Protein AF-A0A2V6LYF2-F1 (afdb_monomer_lite)

Structure (mmCIF, N/CA/C/O backbone):
data_AF-A0A2V6LYF2-F1
#
_entry.id   AF-A0A2V6LYF2-F1
#
loop_
_atom_site.group_PDB
_atom_site.id
_atom_site.type_symbol
_atom_site.label_atom_id
_atom_site.label_alt_id
_atom_site.label_comp_id
_atom_site.label_asym_id
_atom_site.label_entity_id
_atom_site.label_seq_id
_atom_site.pdbx_PDB_ins_code
_atom_site.Cartn_x
_atom_site.Cartn_y
_atom_site.Cartn_z
_atom_site.occupancy
_atom_site.B_iso_or_equiv
_atom_site.auth_seq_id
_atom_site.auth_comp_id
_atom_site.auth_asym_id
_atom_site.auth_atom_id
_atom_site.pdbx_PDB_model_num
ATOM 1 N N . LYS A 1 1 ? 2.436 -2.709 21.028 1.00 56.78 1 LYS A N 1
ATOM 2 C CA . LYS A 1 1 ? 2.421 -1.230 20.908 1.00 56.78 1 LYS A CA 1
A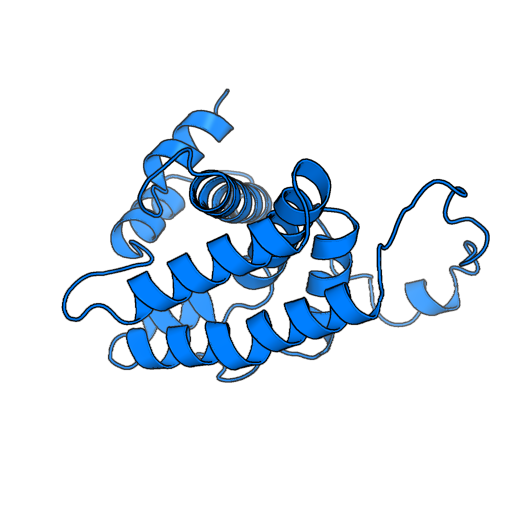TOM 3 C C . LYS A 1 1 ? 2.705 -0.871 19.454 1.00 56.78 1 LYS A C 1
ATOM 5 O O . LYS A 1 1 ? 3.496 -1.602 18.859 1.00 56.78 1 LYS A O 1
ATOM 10 N N . PRO A 1 2 ? 2.050 0.153 18.880 1.00 58.66 2 PRO A N 1
ATOM 11 C CA . PRO A 1 2 ? 2.379 0.637 17.544 1.00 58.66 2 PRO A CA 1
ATOM 12 C C . PRO A 1 2 ? 3.852 1.039 17.452 1.00 58.66 2 PRO A C 1
ATOM 14 O O . PRO A 1 2 ? 4.420 1.482 18.451 1.00 58.66 2 PRO A O 1
ATOM 17 N N . LYS A 1 3 ? 4.460 0.838 16.284 1.00 72.31 3 LYS A N 1
ATOM 18 C CA . LYS A 1 3 ? 5.824 1.289 15.994 1.00 72.31 3 LYS A CA 1
ATOM 19 C C . LYS A 1 3 ? 5.763 2.503 15.078 1.00 72.31 3 LYS A C 1
ATOM 21 O O . LYS A 1 3 ? 5.077 2.446 14.064 1.00 72.31 3 LYS A O 1
ATOM 26 N N . ASP A 1 4 ? 6.506 3.544 15.427 1.00 75.06 4 ASP A N 1
ATOM 27 C CA . ASP A 1 4 ? 6.609 4.765 14.615 1.00 75.06 4 ASP A CA 1
ATOM 28 C C . ASP A 1 4 ? 7.624 4.618 13.468 1.00 75.06 4 ASP A C 1
ATOM 30 O O . ASP A 1 4 ? 7.669 5.434 12.551 1.00 75.06 4 ASP A O 1
ATOM 34 N N . HIS A 1 5 ? 8.433 3.554 13.515 1.00 79.00 5 HIS A N 1
ATOM 35 C CA . HIS A 1 5 ? 9.415 3.203 12.498 1.00 79.00 5 HIS A CA 1
ATOM 36 C C . HIS A 1 5 ? 9.391 1.700 12.207 1.00 79.00 5 HIS A C 1
ATOM 38 O O . HIS A 1 5 ? 9.171 0.870 13.099 1.00 79.00 5 HIS A O 1
ATOM 44 N N . PHE A 1 6 ? 9.675 1.337 10.957 1.00 81.81 6 PHE A N 1
ATOM 45 C CA . PHE A 1 6 ? 9.866 -0.056 10.565 1.00 81.81 6 PHE A CA 1
ATOM 46 C C . PHE A 1 6 ? 11.218 -0.592 11.042 1.00 81.81 6 PHE A C 1
ATOM 48 O O . PHE A 1 6 ? 12.212 0.132 11.090 1.00 81.81 6 PHE A O 1
ATOM 55 N N . ALA A 1 7 ? 11.272 -1.885 11.368 1.00 83.00 7 ALA A N 1
ATOM 56 C CA . ALA A 1 7 ? 12.549 -2.543 11.611 1.00 83.00 7 ALA A CA 1
ATOM 57 C C . ALA A 1 7 ? 13.333 -2.667 10.294 1.00 83.00 7 ALA A C 1
ATOM 59 O O . ALA A 1 7 ? 12.741 -2.911 9.242 1.00 83.00 7 ALA A O 1
ATOM 60 N N . ALA A 1 8 ? 14.665 -2.583 10.355 1.00 80.94 8 ALA A N 1
ATOM 61 C CA . ALA A 1 8 ? 15.518 -2.749 9.175 1.00 80.94 8 ALA A CA 1
ATOM 62 C C . ALA A 1 8 ? 15.266 -4.088 8.455 1.00 80.94 8 ALA A C 1
ATOM 64 O O . ALA A 1 8 ? 15.204 -4.130 7.230 1.00 80.94 8 ALA A O 1
ATOM 65 N N . SER A 1 9 ? 15.026 -5.168 9.207 1.00 81.50 9 SER A N 1
ATOM 66 C CA . SER A 1 9 ? 14.692 -6.482 8.644 1.00 81.50 9 SER A CA 1
ATOM 67 C C . SER A 1 9 ? 13.361 -6.505 7.885 1.00 81.50 9 SER A C 1
ATOM 69 O O . SER A 1 9 ? 13.239 -7.218 6.891 1.00 81.50 9 SER A O 1
ATOM 71 N N . ASP A 1 10 ? 12.378 -5.703 8.302 1.00 84.69 10 ASP A N 1
ATOM 72 C CA . ASP A 1 10 ? 11.104 -5.579 7.590 1.00 84.69 10 ASP A CA 1
ATOM 73 C C . ASP A 1 10 ? 11.282 -4.758 6.297 1.00 84.69 10 ASP A C 1
ATOM 75 O O . ASP A 1 10 ? 10.684 -5.092 5.276 1.00 84.69 10 ASP A O 1
ATOM 79 N N . LEU A 1 11 ? 12.158 -3.743 6.303 1.00 86.56 11 LEU A N 1
ATOM 80 C CA . LEU A 1 11 ? 12.505 -2.966 5.105 1.00 86.56 11 LEU A CA 1
ATOM 81 C C . LEU A 1 11 ? 13.254 -3.805 4.065 1.00 86.56 11 LEU A C 1
ATOM 83 O O . LEU A 1 11 ? 12.916 -3.735 2.889 1.00 86.56 11 LEU A O 1
ATOM 87 N N . VAL A 1 12 ? 14.218 -4.636 4.478 1.00 86.25 12 VAL A N 1
ATOM 88 C CA . VAL A 1 12 ? 14.921 -5.562 3.568 1.00 86.25 12 VAL A CA 1
ATOM 89 C C . VAL A 1 12 ? 13.929 -6.516 2.899 1.00 86.25 12 VAL A C 1
ATOM 91 O O . VAL A 1 12 ? 13.953 -6.691 1.679 1.00 86.25 12 VAL A O 1
ATOM 94 N N . LEU A 1 13 ? 13.013 -7.093 3.683 1.00 87.44 13 LEU A N 1
ATOM 95 C CA . LEU A 1 13 ? 11.989 -7.992 3.159 1.00 87.44 13 LEU A CA 1
ATOM 96 C C . LEU A 1 13 ? 11.027 -7.272 2.203 1.00 87.44 13 LEU A C 1
ATOM 98 O O . LEU A 1 13 ? 10.656 -7.829 1.173 1.00 87.44 13 LEU A O 1
ATOM 102 N N . ALA A 1 14 ? 10.649 -6.033 2.515 1.00 89.94 14 ALA A N 1
ATOM 103 C CA . ALA A 1 14 ? 9.794 -5.212 1.667 1.00 89.94 14 ALA A CA 1
ATOM 104 C C . ALA A 1 14 ? 10.473 -4.824 0.345 1.00 89.94 14 ALA A C 1
ATOM 106 O O . ALA A 1 14 ? 9.836 -4.896 -0.702 1.00 89.94 14 ALA A O 1
ATOM 107 N N . THR A 1 15 ? 11.767 -4.496 0.365 1.00 90.81 15 THR A N 1
ATOM 108 C CA . THR A 1 15 ? 12.552 -4.245 -0.853 1.00 90.81 15 THR A CA 1
ATOM 109 C C . THR A 1 15 ? 12.575 -5.480 -1.747 1.00 90.81 15 THR A C 1
ATOM 111 O O . THR A 1 15 ? 12.318 -5.383 -2.946 1.00 90.81 15 THR A O 1
ATOM 114 N N . ARG A 1 16 ? 12.805 -6.664 -1.167 1.00 89.19 16 ARG A N 1
ATOM 115 C CA . ARG A 1 16 ? 12.735 -7.927 -1.910 1.00 89.19 16 ARG A CA 1
ATOM 116 C C . ARG A 1 16 ? 11.334 -8.158 -2.488 1.00 89.19 16 ARG A C 1
ATOM 118 O O . ARG A 1 16 ? 11.204 -8.533 -3.647 1.00 89.19 16 ARG A O 1
ATOM 125 N N . ALA A 1 17 ? 10.289 -7.867 -1.714 1.00 91.19 17 ALA A N 1
ATOM 126 C CA . ALA A 1 17 ? 8.898 -8.003 -2.147 1.00 91.19 17 ALA A CA 1
ATOM 127 C C . ALA A 1 17 ? 8.552 -7.069 -3.308 1.00 91.19 17 ALA A C 1
ATOM 129 O O . ALA A 1 17 ? 7.821 -7.470 -4.206 1.00 91.19 17 ALA A O 1
ATOM 130 N N . PHE A 1 18 ? 9.093 -5.850 -3.303 1.00 93.00 18 PHE A N 1
ATOM 131 C CA . PHE A 1 18 ? 8.971 -4.885 -4.390 1.00 93.00 18 PHE A CA 1
ATOM 132 C C . PHE A 1 18 ? 9.661 -5.376 -5.667 1.00 93.00 18 PHE A C 1
ATOM 134 O O . PHE A 1 18 ? 9.048 -5.370 -6.732 1.00 93.00 18 PHE A O 1
ATOM 141 N N . ILE A 1 19 ? 10.908 -5.844 -5.563 1.00 89.31 19 ILE A N 1
ATOM 142 C CA . ILE A 1 19 ? 11.676 -6.337 -6.716 1.00 89.31 19 ILE A CA 1
ATOM 143 C C . ILE A 1 19 ? 11.011 -7.576 -7.327 1.00 89.31 19 ILE A C 1
ATOM 145 O O . ILE A 1 19 ? 10.858 -7.650 -8.541 1.00 89.31 19 ILE A O 1
ATOM 149 N N . GLU A 1 20 ? 10.574 -8.521 -6.492 1.00 89.00 20 GLU A N 1
ATOM 150 C CA . GLU A 1 20 ? 9.937 -9.769 -6.931 1.00 89.00 20 GLU A CA 1
ATOM 151 C C . GLU A 1 20 ? 8.421 -9.651 -7.136 1.00 89.00 20 GLU A C 1
ATOM 153 O O . GLU A 1 20 ? 7.777 -10.648 -7.466 1.00 89.00 20 GLU A O 1
ATOM 158 N N . TYR A 1 21 ? 7.828 -8.477 -6.874 1.00 91.50 21 TYR A N 1
ATOM 159 C CA . TYR A 1 21 ? 6.374 -8.247 -6.911 1.00 91.50 21 TYR A CA 1
ATOM 160 C C . TYR A 1 21 ? 5.579 -9.355 -6.184 1.00 91.50 21 TYR A C 1
ATOM 162 O O . TYR A 1 21 ? 4.490 -9.758 -6.599 1.00 91.50 21 TYR A O 1
ATOM 170 N N . ASN A 1 22 ? 6.141 -9.864 -5.080 1.00 88.88 22 ASN A N 1
ATOM 171 C CA . ASN A 1 22 ? 5.683 -11.069 -4.394 1.00 88.88 22 ASN A CA 1
ATOM 172 C C . ASN A 1 22 ? 5.361 -10.785 -2.917 1.00 88.88 22 ASN A C 1
ATOM 174 O O . ASN A 1 22 ? 6.270 -10.561 -2.114 1.00 88.88 22 ASN A O 1
ATOM 178 N N . PRO A 1 23 ? 4.082 -10.863 -2.502 1.00 88.25 23 PRO A N 1
ATOM 179 C CA . PRO A 1 23 ? 3.693 -10.596 -1.122 1.00 88.25 23 PRO A CA 1
ATOM 180 C C . PRO A 1 23 ? 3.907 -11.794 -0.185 1.00 88.25 23 PRO A C 1
ATOM 182 O O . PRO A 1 23 ? 3.623 -11.686 1.000 1.00 88.25 23 PRO A O 1
ATOM 185 N N . GLN A 1 24 ? 4.340 -12.964 -0.669 1.00 86.06 24 GLN A N 1
ATOM 186 C CA . GLN A 1 24 ? 4.451 -14.189 0.142 1.00 86.06 24 GLN A CA 1
ATOM 187 C C . GLN A 1 24 ? 5.871 -14.501 0.612 1.00 86.06 24 GLN A C 1
ATOM 189 O O . GLN A 1 24 ? 6.135 -15.617 1.071 1.00 86.06 24 GLN A O 1
ATOM 194 N N . LEU A 1 25 ? 6.768 -13.520 0.542 1.00 79.75 25 LEU A N 1
ATOM 195 C CA . LEU A 1 25 ? 8.120 -13.671 1.050 1.00 79.75 25 LEU A CA 1
ATOM 196 C C . LEU A 1 25 ? 8.121 -13.941 2.554 1.00 79.75 25 LEU A C 1
ATOM 198 O O . LEU A 1 25 ? 7.380 -13.338 3.337 1.00 79.75 25 LEU A O 1
ATOM 202 N N . LYS A 1 26 ? 8.971 -14.883 2.949 1.00 67.88 26 LYS A N 1
ATOM 203 C CA . LYS A 1 26 ? 9.264 -15.186 4.347 1.00 67.88 26 LYS A CA 1
ATOM 204 C C . LYS A 1 26 ? 10.555 -14.475 4.736 1.00 67.88 26 LYS A C 1
ATOM 206 O O . LYS A 1 26 ? 11.399 -14.228 3.874 1.00 67.88 26 LYS A O 1
ATOM 211 N N . LYS A 1 27 ? 10.704 -14.155 6.026 1.00 62.09 27 LYS A N 1
ATOM 212 C CA . LYS A 1 27 ? 12.010 -13.739 6.544 1.00 62.09 27 LYS A CA 1
ATOM 213 C C . LYS A 1 27 ? 12.999 -14.870 6.236 1.00 62.09 27 LYS A C 1
ATOM 215 O O . LYS A 1 27 ? 12.631 -16.021 6.470 1.00 62.09 27 LYS A O 1
ATOM 220 N N . PRO A 1 28 ? 14.170 -14.577 5.653 1.00 54.25 28 PRO A N 1
ATOM 221 C CA . PRO A 1 28 ? 15.231 -15.569 5.611 1.00 54.25 28 PRO A CA 1
ATOM 222 C C . PRO A 1 28 ? 15.552 -15.947 7.061 1.00 54.25 28 PRO A C 1
ATOM 224 O O . PRO A 1 28 ? 15.629 -15.054 7.910 1.00 54.25 28 PRO A O 1
ATOM 227 N N . ASP A 1 29 ? 15.663 -17.242 7.351 1.00 49.72 29 ASP A N 1
ATOM 228 C CA . ASP A 1 29 ? 16.161 -17.685 8.651 1.00 49.72 29 ASP A CA 1
ATOM 229 C C . ASP A 1 29 ? 17.569 -17.082 8.840 1.00 49.72 29 ASP A C 1
ATOM 231 O O . ASP A 1 29 ? 18.370 -17.021 7.901 1.00 49.72 29 ASP A O 1
ATOM 235 N N . GLU A 1 30 ? 17.783 -16.461 10.001 1.00 42.50 30 GLU A N 1
ATOM 236 C CA . GLU A 1 30 ? 18.802 -15.433 10.228 1.00 42.50 30 GLU A CA 1
ATOM 237 C C . GLU A 1 30 ? 20.243 -15.907 9.960 1.00 42.50 30 GLU A C 1
ATOM 239 O O . GLU A 1 30 ? 20.630 -17.020 10.296 1.00 42.50 30 GLU A O 1
ATOM 244 N N . ALA A 1 31 ? 21.042 -14.982 9.417 1.00 40.62 31 ALA A N 1
ATOM 245 C CA . ALA A 1 31 ? 22.505 -14.985 9.283 1.00 40.62 31 ALA A CA 1
ATOM 246 C C . ALA A 1 31 ? 23.153 -16.065 8.393 1.00 40.62 31 ALA A C 1
ATOM 248 O O . ALA A 1 31 ? 23.999 -15.704 7.577 1.00 40.62 31 ALA A O 1
ATOM 249 N N . GLU A 1 32 ? 22.751 -17.332 8.467 1.00 39.72 32 GLU A N 1
ATOM 250 C CA . GLU A 1 32 ? 23.361 -18.402 7.665 1.00 39.72 32 GLU A CA 1
ATOM 251 C C . GLU A 1 32 ? 22.850 -18.392 6.224 1.00 39.72 32 GLU A C 1
ATOM 253 O O . GLU A 1 32 ? 23.657 -18.407 5.311 1.00 39.72 32 GLU A O 1
ATOM 258 N N . SER A 1 33 ? 21.561 -18.174 5.946 1.00 42.88 33 SER A N 1
ATOM 259 C CA . SER A 1 33 ? 21.090 -18.124 4.547 1.00 42.88 33 SER A CA 1
ATOM 260 C C . SER A 1 33 ? 21.724 -16.987 3.723 1.00 42.88 33 SER A C 1
ATOM 262 O O . SER A 1 33 ? 21.938 -17.141 2.527 1.00 42.88 33 SER A O 1
ATOM 264 N N . LEU A 1 34 ? 22.086 -15.847 4.309 1.00 43.59 34 LEU A N 1
ATOM 265 C CA . LEU A 1 34 ? 22.745 -14.773 3.547 1.00 43.59 34 LEU A CA 1
ATOM 266 C C . LEU A 1 34 ? 24.246 -15.029 3.300 1.00 43.59 34 LEU A C 1
ATOM 268 O O . LEU A 1 34 ? 24.815 -14.382 2.425 1.00 43.59 34 LEU A O 1
ATOM 272 N N . LEU A 1 35 ? 24.872 -15.948 4.048 1.00 48.50 35 LEU A N 1
ATOM 273 C CA . LEU A 1 35 ? 26.308 -16.265 3.983 1.00 48.50 35 LEU A CA 1
ATOM 274 C C . LEU A 1 35 ? 26.597 -17.652 3.374 1.00 48.50 35 LEU A C 1
ATOM 276 O O . LEU A 1 35 ? 27.575 -17.816 2.652 1.00 48.50 35 LEU A O 1
ATOM 280 N N . GLU A 1 36 ? 25.743 -18.640 3.637 1.00 45.00 36 GLU A N 1
ATOM 281 C CA . GLU A 1 36 ? 25.803 -20.015 3.130 1.00 45.00 36 GLU A CA 1
ATOM 282 C C . GLU A 1 36 ? 25.256 -20.133 1.715 1.00 45.00 36 GLU A C 1
ATOM 284 O O . GLU A 1 36 ? 25.739 -20.956 0.933 1.00 45.00 36 GLU A O 1
ATOM 289 N N . THR A 1 37 ? 24.309 -19.268 1.334 1.00 44.19 37 THR A N 1
ATOM 290 C CA . THR A 1 37 ? 23.999 -19.103 -0.080 1.00 44.19 37 THR A CA 1
ATOM 291 C C . THR A 1 37 ? 25.034 -18.182 -0.720 1.00 44.19 37 THR A C 1
ATOM 293 O O . THR A 1 37 ? 24.767 -17.048 -1.092 1.00 44.19 37 THR A O 1
ATOM 296 N N . ASN A 1 38 ? 26.182 -18.780 -1.026 1.00 40.75 38 ASN A N 1
ATOM 297 C CA . ASN A 1 38 ? 26.863 -18.534 -2.294 1.00 40.75 38 ASN A CA 1
ATOM 298 C C . ASN A 1 38 ? 26.006 -19.061 -3.482 1.00 40.75 38 ASN A C 1
ATOM 300 O O . ASN A 1 38 ? 26.550 -19.483 -4.498 1.00 40.75 38 ASN A O 1
ATOM 304 N N . ALA A 1 39 ? 24.662 -19.081 -3.378 1.00 40.22 39 ALA A N 1
ATOM 305 C CA . ALA A 1 39 ? 23.819 -19.101 -4.567 1.00 40.22 39 ALA A CA 1
ATOM 306 C C . ALA A 1 39 ? 23.994 -17.725 -5.164 1.00 40.22 39 ALA A C 1
ATOM 308 O O . ALA A 1 39 ? 23.676 -16.718 -4.532 1.00 40.22 39 ALA A O 1
ATOM 309 N N . GLY A 1 40 ? 24.612 -17.709 -6.331 1.00 39.12 40 GLY A N 1
ATOM 310 C CA . GLY A 1 40 ? 25.157 -16.512 -6.903 1.00 39.12 40 GLY A CA 1
ATOM 311 C C . GLY A 1 40 ? 24.215 -15.315 -6.800 1.00 39.12 40 GLY A C 1
ATOM 312 O O . GLY A 1 40 ? 23.126 -15.300 -7.363 1.00 39.12 40 GLY A O 1
ATOM 313 N N . PHE A 1 41 ? 24.766 -14.217 -6.297 1.00 40.06 41 PHE A N 1
ATOM 314 C CA . PHE A 1 41 ? 24.531 -12.938 -6.967 1.00 40.06 41 PHE A CA 1
ATOM 315 C C . PHE A 1 41 ? 24.823 -13.028 -8.487 1.00 40.06 41 PHE A C 1
ATOM 317 O O . PHE A 1 41 ? 24.372 -12.184 -9.250 1.00 40.06 41 PHE A O 1
ATOM 324 N N . THR A 1 42 ? 25.537 -14.072 -8.925 1.00 38.75 42 THR A N 1
ATOM 325 C CA . THR A 1 42 ? 25.758 -14.508 -10.309 1.00 38.75 42 THR A CA 1
ATOM 326 C C . THR A 1 42 ? 24.725 -15.502 -10.867 1.00 38.75 42 THR A C 1
ATOM 328 O O . THR A 1 42 ? 24.787 -15.786 -12.055 1.00 38.75 42 THR A O 1
ATOM 331 N N . ASP A 1 43 ? 23.808 -16.032 -10.048 1.00 35.00 43 ASP A N 1
ATOM 332 C CA . ASP A 1 43 ? 22.784 -17.029 -10.428 1.00 35.00 43 ASP A CA 1
ATOM 333 C C . ASP A 1 43 ? 21.351 -16.484 -10.245 1.00 35.00 43 ASP A C 1
ATOM 335 O O . ASP A 1 43 ? 20.354 -17.196 -10.395 1.00 35.00 43 ASP A O 1
ATOM 339 N N . LEU A 1 44 ? 21.236 -15.168 -10.007 1.00 42.25 44 LEU A N 1
ATOM 340 C CA . LEU A 1 44 ? 20.178 -14.387 -10.634 1.00 42.25 44 LEU A CA 1
ATOM 341 C C . LEU A 1 44 ? 20.263 -14.725 -12.117 1.00 42.25 44 LEU A C 1
ATOM 343 O O . LEU A 1 44 ? 21.128 -14.207 -12.825 1.00 42.25 44 LEU A O 1
ATOM 347 N N . GLN A 1 45 ? 19.385 -15.628 -12.565 1.00 40.19 45 GLN A N 1
ATOM 348 C CA . GLN A 1 45 ? 19.033 -15.756 -13.968 1.00 40.19 45 GLN A CA 1
ATOM 349 C C . GLN A 1 45 ? 19.090 -14.354 -14.555 1.00 40.19 45 GLN A C 1
ATOM 351 O O . GLN A 1 45 ? 18.481 -13.427 -14.008 1.00 40.19 45 GLN A O 1
ATOM 356 N N . SER A 1 46 ? 19.880 -14.210 -15.610 1.00 40.03 46 SER A N 1
ATOM 357 C CA .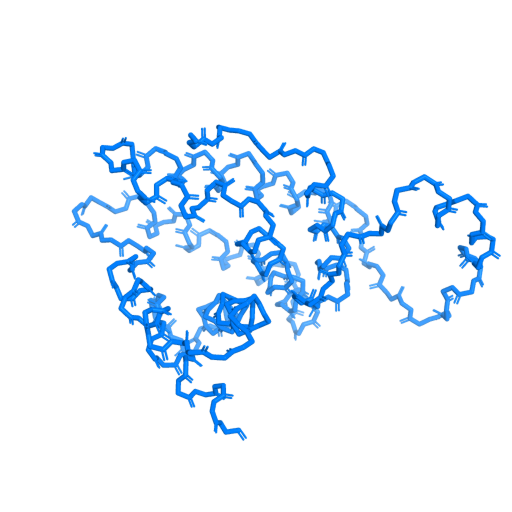 SER A 1 46 ? 20.202 -12.998 -16.363 1.00 40.03 46 SER A CA 1
ATOM 358 C C . SER A 1 46 ? 18.975 -12.301 -16.989 1.00 40.03 46 SER A C 1
ATOM 360 O O . SER A 1 46 ? 19.063 -11.696 -18.052 1.00 40.03 46 SER A O 1
ATOM 362 N N . SER A 1 47 ? 17.814 -12.425 -16.348 1.00 44.94 47 SER A N 1
ATOM 363 C CA . SER A 1 47 ? 16.481 -11.955 -16.687 1.00 44.94 47 SER A CA 1
ATOM 364 C C . SER A 1 47 ? 15.767 -11.252 -15.519 1.00 44.94 47 SER A C 1
ATOM 366 O O . SER A 1 47 ? 14.636 -10.812 -15.712 1.00 44.94 47 SER A O 1
ATOM 368 N N . PHE A 1 48 ? 16.352 -11.152 -14.313 1.00 48.12 48 PHE A N 1
ATOM 369 C CA . PHE A 1 48 ? 15.753 -10.360 -13.226 1.00 48.12 48 PHE A CA 1
ATOM 370 C C . PHE A 1 48 ? 16.097 -8.876 -13.405 1.00 48.12 48 PHE A C 1
ATOM 372 O O . PHE A 1 48 ? 17.136 -8.396 -12.955 1.00 48.12 48 PHE A O 1
ATOM 379 N N . ASP A 1 49 ? 15.221 -8.145 -14.094 1.00 55.47 49 ASP A N 1
ATOM 380 C CA . ASP A 1 49 ? 15.332 -6.694 -14.217 1.00 55.47 49 ASP A CA 1
ATOM 381 C C . ASP A 1 49 ? 14.966 -6.031 -12.879 1.00 55.47 49 ASP A C 1
ATOM 383 O O . ASP A 1 49 ? 13.797 -5.842 -12.528 1.00 55.47 49 ASP A O 1
ATOM 387 N N . VAL A 1 50 ? 15.992 -5.703 -12.091 1.00 59.28 50 VAL A N 1
ATOM 388 C CA . VAL A 1 50 ? 15.853 -4.944 -10.838 1.00 59.28 50 VAL A CA 1
ATOM 389 C C . VAL A 1 50 ? 15.260 -3.546 -11.107 1.00 59.28 50 VAL A C 1
ATOM 391 O O . VAL A 1 50 ? 14.625 -2.961 -10.215 1.00 59.28 50 VAL A O 1
ATOM 394 N N . GLY A 1 51 ? 15.372 -3.044 -12.341 1.00 61.59 51 GLY A N 1
ATOM 395 C CA . GLY A 1 51 ? 15.169 -1.649 -12.704 1.00 61.59 51 GLY A CA 1
ATOM 396 C C . GLY A 1 51 ? 16.301 -0.762 -12.180 1.00 61.59 51 GLY A C 1
ATOM 397 O O . GLY A 1 51 ? 17.316 -1.248 -11.674 1.00 61.59 51 GLY A O 1
ATOM 398 N N . ASP A 1 52 ? 16.120 0.557 -12.258 1.00 76.62 52 ASP A N 1
ATOM 399 C CA . ASP A 1 52 ? 17.060 1.506 -11.656 1.00 76.62 52 ASP A CA 1
ATOM 400 C C . ASP A 1 52 ? 17.052 1.350 -10.124 1.00 76.62 52 ASP A C 1
ATOM 402 O O . ASP A 1 52 ? 16.015 1.474 -9.464 1.00 76.62 52 ASP A O 1
ATOM 406 N N . VAL A 1 53 ? 18.221 1.079 -9.539 1.00 79.19 53 VAL A N 1
ATOM 407 C CA . VAL A 1 53 ? 18.403 0.986 -8.081 1.00 79.19 53 VAL A CA 1
ATOM 408 C C . VAL A 1 53 ? 17.955 2.280 -7.397 1.00 79.19 53 VAL A C 1
ATOM 410 O O . VAL A 1 53 ? 17.401 2.240 -6.297 1.00 79.19 53 VAL A O 1
ATOM 413 N N . THR A 1 54 ? 18.122 3.421 -8.064 1.00 82.25 54 THR A N 1
ATOM 414 C CA . THR A 1 54 ? 17.639 4.723 -7.604 1.00 82.25 54 THR A CA 1
ATOM 415 C C . THR A 1 54 ? 16.127 4.716 -7.428 1.00 82.25 54 THR A C 1
ATOM 417 O O . THR A 1 54 ? 15.639 5.141 -6.382 1.00 82.25 54 THR A O 1
ATOM 420 N N . ASP A 1 55 ? 15.376 4.164 -8.382 1.00 83.12 55 ASP A N 1
ATOM 421 C CA . ASP A 1 55 ? 13.915 4.068 -8.305 1.00 83.12 55 ASP A CA 1
ATOM 422 C C . ASP A 1 55 ? 13.466 3.173 -7.147 1.00 83.12 55 ASP A C 1
ATOM 424 O O . ASP A 1 55 ? 12.515 3.506 -6.431 1.00 83.12 55 ASP A O 1
ATOM 428 N N . VAL A 1 56 ? 14.164 2.053 -6.926 1.00 86.81 56 VAL A N 1
ATOM 429 C CA . VAL A 1 56 ? 13.906 1.153 -5.791 1.00 86.81 56 VAL A CA 1
ATOM 430 C C . VAL A 1 56 ? 14.112 1.902 -4.473 1.00 86.81 56 VAL A C 1
ATOM 432 O O . VAL A 1 56 ? 13.219 1.925 -3.624 1.00 86.81 56 VAL A O 1
ATOM 435 N N . VAL A 1 57 ? 15.266 2.555 -4.307 1.00 87.56 57 VAL A N 1
ATOM 436 C CA . VAL A 1 57 ? 15.621 3.288 -3.082 1.00 87.56 57 VAL A CA 1
ATOM 437 C C . VAL A 1 57 ? 14.659 4.449 -2.838 1.00 87.56 57 VAL A C 1
ATOM 439 O O . VAL A 1 57 ? 14.171 4.616 -1.719 1.00 87.56 57 VAL A O 1
ATOM 442 N N . MET A 1 58 ? 14.340 5.226 -3.872 1.00 89.81 58 MET A N 1
ATOM 443 C CA . MET A 1 58 ? 13.428 6.366 -3.771 1.00 89.81 58 MET A CA 1
ATOM 444 C C . MET A 1 58 ? 12.007 5.923 -3.434 1.00 89.81 58 MET A C 1
ATOM 446 O O . MET A 1 58 ? 11.366 6.529 -2.572 1.00 89.81 58 MET A O 1
ATOM 450 N N . THR A 1 59 ? 11.538 4.826 -4.030 1.00 92.06 59 THR A N 1
ATOM 451 C CA . THR A 1 59 ? 10.240 4.242 -3.681 1.00 92.06 59 THR A CA 1
ATOM 452 C C . THR A 1 59 ? 10.238 3.799 -2.224 1.00 92.06 59 THR A C 1
ATOM 454 O O . THR A 1 59 ? 9.376 4.221 -1.460 1.00 92.06 59 THR A O 1
ATOM 457 N N . MET A 1 60 ? 11.228 3.018 -1.789 1.00 91.81 60 MET A N 1
ATOM 458 C CA . MET A 1 60 ? 11.287 2.535 -0.407 1.00 91.81 60 MET A CA 1
ATOM 459 C C . MET A 1 60 ? 11.383 3.675 0.611 1.00 91.81 60 MET A C 1
ATOM 461 O O . MET A 1 60 ? 10.701 3.629 1.636 1.00 91.81 60 MET A O 1
ATOM 465 N N . LYS A 1 61 ? 12.147 4.733 0.311 1.00 91.12 61 LYS A N 1
ATOM 466 C CA . LYS A 1 61 ? 12.195 5.954 1.126 1.00 91.12 61 LYS A CA 1
ATOM 467 C C . LYS A 1 61 ? 10.814 6.596 1.240 1.00 91.12 61 LYS A C 1
ATOM 469 O O . LYS A 1 61 ? 10.375 6.894 2.347 1.00 91.12 61 LYS A O 1
ATOM 474 N N . ARG A 1 62 ? 10.108 6.753 0.121 1.00 92.38 62 ARG A N 1
ATOM 475 C CA . ARG A 1 62 ? 8.756 7.323 0.084 1.00 92.38 62 ARG A CA 1
ATOM 476 C C . ARG A 1 62 ? 7.748 6.501 0.893 1.00 92.38 62 ARG A C 1
ATOM 478 O O . ARG A 1 62 ? 6.902 7.065 1.581 1.00 92.38 62 ARG A O 1
ATOM 485 N N . ILE A 1 63 ? 7.845 5.172 0.848 1.00 91.62 63 ILE A N 1
ATOM 486 C CA . ILE A 1 63 ? 6.998 4.276 1.649 1.00 91.62 63 ILE A CA 1
ATOM 487 C C . ILE A 1 63 ? 7.301 4.432 3.144 1.00 91.62 63 ILE A C 1
ATOM 489 O O . ILE A 1 63 ? 6.385 4.614 3.946 1.00 91.62 63 ILE A O 1
ATOM 493 N N . ALA A 1 64 ? 8.580 4.347 3.516 1.00 87.50 64 ALA A N 1
ATOM 494 C CA . ALA A 1 64 ? 9.013 4.295 4.908 1.00 87.50 64 ALA A CA 1
ATOM 495 C C . ALA A 1 64 ? 8.931 5.644 5.634 1.00 87.50 64 ALA A C 1
ATOM 497 O O . ALA A 1 64 ? 8.726 5.658 6.845 1.00 87.50 64 ALA A O 1
ATOM 498 N N . VAL A 1 65 ? 9.105 6.753 4.912 1.00 87.94 65 VAL A N 1
ATOM 499 C CA . VAL A 1 65 ? 9.113 8.105 5.480 1.00 87.94 65 VAL A CA 1
ATOM 500 C C . VAL A 1 65 ? 7.765 8.769 5.245 1.00 87.94 65 VAL A C 1
ATOM 502 O O . VAL A 1 65 ? 7.017 8.967 6.193 1.00 87.94 65 VAL A O 1
ATOM 505 N N . ASP A 1 66 ? 7.403 9.033 3.991 1.00 90.69 66 ASP A N 1
ATOM 506 C CA . ASP A 1 66 ? 6.263 9.906 3.696 1.00 90.69 66 ASP A CA 1
ATOM 507 C C . ASP A 1 66 ? 4.925 9.211 3.973 1.00 90.69 66 ASP A C 1
ATOM 509 O O . ASP A 1 66 ? 4.074 9.717 4.707 1.00 90.69 66 ASP A O 1
ATOM 513 N N . ILE A 1 67 ? 4.731 8.022 3.394 1.00 91.12 67 ILE A N 1
ATOM 514 C CA . ILE A 1 67 ? 3.462 7.294 3.497 1.00 91.12 67 ILE A CA 1
ATOM 515 C C . ILE A 1 67 ? 3.270 6.783 4.919 1.00 91.12 67 ILE A C 1
ATOM 517 O O . ILE A 1 67 ? 2.212 7.003 5.502 1.00 91.12 67 ILE A O 1
ATOM 521 N N . HIS A 1 68 ? 4.278 6.131 5.501 1.00 88.25 68 HIS A N 1
ATOM 522 C CA . HIS A 1 68 ? 4.163 5.604 6.857 1.00 88.25 68 HIS A CA 1
ATOM 523 C C . HIS A 1 68 ? 3.876 6.703 7.883 1.00 88.25 68 HIS A C 1
ATOM 525 O O . HIS A 1 68 ? 2.951 6.544 8.681 1.00 88.25 68 HIS A O 1
ATOM 531 N N . GLN A 1 69 ? 4.593 7.831 7.823 1.00 87.06 69 GLN A N 1
ATOM 532 C CA . GLN A 1 69 ? 4.328 8.963 8.706 1.00 87.06 69 GLN A CA 1
ATOM 533 C C . GLN A 1 69 ? 2.894 9.465 8.529 1.00 87.06 69 GLN A C 1
ATOM 535 O O . GLN A 1 69 ? 2.173 9.610 9.515 1.00 87.06 69 GLN A O 1
ATOM 540 N N . LYS A 1 70 ? 2.434 9.643 7.282 1.00 89.12 70 LYS A N 1
ATOM 541 C CA . LYS A 1 70 ? 1.072 10.122 7.026 1.00 89.12 70 LYS A CA 1
ATOM 542 C C . LYS A 1 70 ? 0.003 9.171 7.551 1.00 89.12 70 LYS A C 1
ATOM 544 O O . LYS A 1 70 ? -1.028 9.603 8.062 1.00 89.12 70 LYS A O 1
ATOM 549 N N . VAL A 1 71 ? 0.261 7.870 7.457 1.00 87.38 71 VAL A N 1
ATOM 550 C CA . VAL A 1 71 ? -0.590 6.833 8.036 1.00 87.38 71 VAL A CA 1
ATOM 551 C C . VAL A 1 71 ? -0.608 6.934 9.564 1.00 87.38 71 VAL A C 1
ATOM 553 O O . VAL A 1 71 ? -1.682 6.897 10.159 1.00 87.38 71 VAL A O 1
ATOM 556 N N . MET A 1 72 ? 0.544 7.107 10.215 1.00 86.19 72 MET A N 1
ATOM 557 C CA . MET A 1 72 ? 0.600 7.252 11.675 1.00 86.19 72 MET A CA 1
ATOM 558 C C . MET A 1 72 ? -0.110 8.521 12.168 1.00 86.19 72 MET A C 1
ATOM 560 O O . MET A 1 72 ? -0.810 8.455 13.177 1.00 86.19 72 MET A O 1
ATOM 564 N N . GLU A 1 73 ? 0.009 9.635 11.441 1.00 88.06 73 GLU A N 1
ATOM 565 C CA . GLU A 1 73 ? -0.720 10.881 11.714 1.00 88.06 73 GLU A CA 1
ATOM 566 C C . GLU A 1 73 ? -2.235 10.693 11.570 1.00 88.06 73 GLU A C 1
ATOM 568 O O . GLU A 1 73 ? -2.997 11.049 12.467 1.00 88.06 73 GLU A O 1
ATOM 573 N N . ARG A 1 74 ? -2.688 10.090 10.460 1.00 87.06 74 ARG A N 1
ATOM 574 C CA . ARG A 1 74 ? -4.120 9.951 10.150 1.00 87.06 74 ARG A CA 1
ATOM 575 C C . ARG A 1 74 ? -4.875 9.122 11.185 1.00 87.06 74 ARG A C 1
ATOM 577 O O . ARG A 1 74 ? -6.055 9.384 11.413 1.00 87.06 74 ARG A O 1
ATOM 584 N N . TYR A 1 75 ? -4.218 8.135 11.788 1.00 86.69 75 TYR A N 1
ATOM 585 C CA . TYR A 1 75 ? -4.822 7.228 12.766 1.00 86.69 75 TYR A CA 1
ATOM 586 C C . TYR A 1 75 ? -4.302 7.453 14.192 1.00 86.69 75 TYR A C 1
ATOM 588 O O . TYR A 1 75 ? -4.406 6.548 15.021 1.00 86.69 75 TYR A O 1
ATOM 596 N N . ALA A 1 76 ? -3.758 8.639 14.497 1.00 84.50 76 ALA A N 1
ATOM 597 C CA . ALA A 1 76 ? -3.195 8.981 15.807 1.00 84.50 76 ALA A CA 1
ATOM 598 C C . ALA A 1 76 ? -4.137 8.643 16.979 1.00 84.50 76 ALA A C 1
ATOM 600 O O . ALA A 1 76 ? -3.696 8.037 17.959 1.00 84.50 76 ALA A O 1
ATOM 601 N N . ASP A 1 77 ? -5.428 8.944 16.816 1.00 83.88 77 ASP A N 1
ATOM 602 C CA . ASP A 1 77 ? -6.459 8.806 17.852 1.00 83.88 77 ASP A CA 1
ATOM 603 C C . ASP A 1 77 ? -6.992 7.372 18.022 1.00 83.88 77 ASP A C 1
ATOM 605 O O . ASP A 1 77 ? -7.728 7.093 18.967 1.00 83.88 77 ASP A O 1
ATOM 609 N N . ASN A 1 78 ? -6.618 6.434 17.138 1.00 81.25 78 ASN A N 1
ATOM 610 C CA . ASN A 1 78 ? -7.046 5.036 17.214 1.00 81.25 78 ASN A CA 1
ATOM 611 C C . ASN A 1 78 ? -5.836 4.074 17.277 1.00 81.25 78 ASN A C 1
ATOM 613 O O . ASN A 1 78 ? -5.291 3.659 16.244 1.00 81.25 78 ASN A O 1
ATOM 617 N N . PRO A 1 79 ? -5.427 3.650 18.491 1.00 78.06 79 PRO A N 1
ATOM 618 C CA . PRO A 1 79 ? -4.291 2.749 18.689 1.00 78.06 79 PRO A CA 1
ATOM 619 C C . PRO A 1 79 ? -4.422 1.385 17.996 1.00 78.06 79 PRO A C 1
ATOM 621 O O . PRO A 1 79 ? -3.404 0.804 17.610 1.00 78.06 79 PRO A O 1
ATOM 624 N N . ALA A 1 80 ? -5.645 0.867 17.829 1.00 79.06 80 ALA A N 1
ATOM 625 C CA . ALA A 1 80 ? -5.881 -0.404 17.143 1.00 79.06 80 ALA A CA 1
ATOM 626 C C . ALA A 1 80 ? -5.552 -0.287 15.648 1.00 79.06 80 ALA A C 1
ATOM 628 O O . ALA A 1 80 ? -4.839 -1.131 15.098 1.00 79.06 80 ALA A O 1
ATOM 629 N N . ASN A 1 81 ? -5.964 0.818 15.023 1.00 81.25 81 ASN A N 1
ATOM 630 C CA . ASN A 1 81 ? -5.668 1.115 13.622 1.00 81.25 81 ASN A CA 1
ATOM 631 C C . ASN A 1 81 ? -4.162 1.297 13.397 1.00 81.25 81 ASN A C 1
ATOM 633 O O . ASN A 1 81 ? -3.586 0.685 12.496 1.00 81.25 81 ASN A O 1
ATOM 637 N N . ARG A 1 82 ? -3.475 2.034 14.280 1.00 77.38 82 ARG A N 1
ATOM 638 C CA . ARG A 1 82 ? -2.008 2.159 14.213 1.00 77.38 82 ARG A CA 1
ATOM 639 C C . ARG A 1 82 ? -1.295 0.822 14.354 1.00 77.38 82 ARG A C 1
ATOM 641 O O . ARG A 1 82 ? -0.280 0.610 13.699 1.00 77.38 82 ARG A O 1
ATOM 648 N N . TYR A 1 83 ? -1.788 -0.093 15.186 1.00 75.75 83 TYR A N 1
ATOM 649 C CA . TYR A 1 83 ? -1.169 -1.411 15.336 1.00 75.75 83 TYR A CA 1
ATOM 650 C C . TYR A 1 83 ? -1.263 -2.252 14.054 1.00 75.75 83 TYR A C 1
ATOM 652 O O . TYR A 1 83 ? -0.264 -2.843 13.647 1.00 75.75 83 TYR A O 1
ATOM 660 N N . ILE A 1 84 ? -2.420 -2.245 13.383 1.00 74.69 84 ILE A N 1
ATOM 661 C CA . ILE A 1 84 ? -2.620 -2.922 12.089 1.00 74.69 84 ILE A CA 1
ATOM 662 C C . ILE A 1 84 ? -1.590 -2.443 11.058 1.00 74.69 84 ILE A C 1
ATOM 664 O O . ILE A 1 84 ? -1.012 -3.244 10.324 1.00 74.69 84 ILE A O 1
ATOM 668 N N . LEU A 1 85 ? -1.343 -1.135 11.040 1.00 73.38 85 LEU A N 1
ATOM 669 C CA . LEU A 1 85 ? -0.572 -0.455 10.002 1.00 73.38 85 LEU A CA 1
ATOM 670 C C . LEU A 1 85 ? 0.931 -0.370 10.308 1.00 73.38 85 LEU A C 1
ATOM 672 O O . LEU A 1 85 ? 1.749 -0.305 9.394 1.00 73.38 85 LEU A O 1
ATOM 676 N N . SER A 1 86 ? 1.309 -0.419 11.586 1.00 66.56 86 SER A N 1
ATOM 677 C CA . SER A 1 86 ? 2.711 -0.475 12.038 1.00 66.56 86 SER A CA 1
ATOM 678 C C . SER A 1 86 ? 3.270 -1.899 12.126 1.00 66.56 86 SER A C 1
ATOM 680 O O . SER A 1 86 ? 4.468 -2.090 12.351 1.00 66.56 86 SER A O 1
ATOM 682 N N . GLY A 1 87 ? 2.430 -2.918 11.915 1.00 62.78 87 GLY A N 1
ATOM 683 C CA . GLY A 1 87 ? 2.842 -4.308 11.744 1.00 62.78 87 GLY A CA 1
ATOM 684 C C . GLY A 1 87 ? 3.563 -4.522 10.409 1.00 62.78 87 GLY A C 1
ATOM 685 O O . GLY A 1 87 ? 2.999 -5.112 9.487 1.00 62.78 87 GLY A O 1
ATOM 686 N N . GLY A 1 88 ? 4.815 -4.062 10.313 1.00 59.03 88 GLY A N 1
ATOM 687 C CA . GLY A 1 88 ? 5.652 -4.046 9.100 1.00 59.03 88 GLY A CA 1
ATOM 688 C C . GLY A 1 88 ? 5.851 -5.388 8.375 1.00 59.03 88 GLY A C 1
ATOM 689 O O . GLY A 1 88 ? 6.369 -5.414 7.269 1.00 59.03 88 GLY A O 1
ATOM 690 N N . GLY A 1 89 ? 5.409 -6.516 8.931 1.00 71.06 89 GLY A N 1
ATOM 691 C CA . GLY A 1 89 ? 5.534 -7.814 8.266 1.00 71.06 89 GLY A CA 1
ATOM 692 C C . GLY A 1 89 ? 4.493 -8.071 7.172 1.00 71.06 89 GLY A C 1
ATOM 693 O O . GLY A 1 89 ? 4.837 -8.551 6.101 1.00 71.06 89 GLY A O 1
ATOM 694 N N . ILE A 1 90 ? 3.209 -7.803 7.426 1.00 81.06 90 ILE A N 1
ATOM 695 C CA . ILE A 1 90 ? 2.136 -8.133 6.465 1.00 81.06 90 ILE A CA 1
ATOM 696 C C . ILE A 1 90 ? 1.836 -6.931 5.583 1.00 81.06 90 ILE A C 1
ATOM 698 O O . ILE A 1 90 ? 1.818 -7.061 4.360 1.00 81.06 90 ILE A O 1
ATOM 702 N N . PHE A 1 91 ? 1.609 -5.773 6.203 1.00 86.25 91 PHE A N 1
ATOM 703 C CA . PHE A 1 91 ? 1.141 -4.595 5.488 1.00 86.25 91 PHE A CA 1
ATOM 704 C C . PHE A 1 91 ? 2.227 -4.041 4.565 1.00 86.25 91 PHE A C 1
ATOM 706 O O . PHE A 1 91 ? 2.028 -3.991 3.357 1.00 86.25 91 PHE A O 1
ATOM 713 N N . LEU A 1 92 ? 3.404 -3.722 5.112 1.00 89.94 92 LEU A N 1
ATOM 714 C CA . LEU A 1 92 ? 4.517 -3.143 4.354 1.00 89.94 92 LEU A CA 1
ATOM 715 C C . LEU A 1 92 ? 5.011 -4.074 3.233 1.00 89.94 92 LEU A C 1
ATOM 717 O O . LEU A 1 92 ? 5.173 -3.611 2.111 1.00 89.94 92 LEU A O 1
ATOM 721 N N . VAL A 1 93 ? 5.208 -5.371 3.497 1.00 90.75 93 VAL A N 1
ATOM 722 C CA . VAL A 1 93 ? 5.666 -6.339 2.476 1.00 90.75 93 VAL A CA 1
ATOM 723 C C . VAL A 1 93 ? 4.670 -6.444 1.322 1.00 90.75 93 VAL A C 1
ATOM 725 O O . VAL A 1 93 ? 5.056 -6.386 0.158 1.00 90.75 93 VAL A O 1
ATOM 728 N N . SER A 1 94 ? 3.378 -6.564 1.632 1.00 93.00 94 SER A N 1
ATOM 729 C CA . SER A 1 94 ? 2.340 -6.716 0.606 1.00 93.00 94 SER A CA 1
ATOM 730 C C . SER A 1 94 ? 2.112 -5.421 -0.172 1.00 93.00 94 SER A C 1
ATOM 732 O O . SER A 1 94 ? 1.914 -5.453 -1.383 1.00 93.00 94 SER A O 1
ATOM 734 N N . PHE A 1 95 ? 2.191 -4.281 0.516 1.00 94.69 95 PHE A N 1
ATOM 735 C CA . PHE A 1 95 ? 2.140 -2.955 -0.085 1.00 94.69 95 PHE A CA 1
ATOM 736 C C . PHE A 1 95 ? 3.319 -2.726 -1.038 1.00 94.69 95 PHE A C 1
ATOM 738 O O . PHE A 1 95 ? 3.119 -2.342 -2.188 1.00 94.69 95 PHE A O 1
ATOM 745 N N . ALA A 1 96 ? 4.542 -3.039 -0.601 1.00 94.69 96 ALA A N 1
ATOM 746 C CA . ALA A 1 96 ? 5.739 -2.942 -1.429 1.00 94.69 96 ALA A CA 1
ATOM 747 C C . ALA A 1 96 ? 5.653 -3.868 -2.653 1.00 94.69 96 ALA A C 1
ATOM 749 O O . ALA A 1 96 ? 5.940 -3.433 -3.765 1.00 94.69 96 ALA A O 1
ATOM 750 N N . ALA A 1 97 ? 5.163 -5.101 -2.490 1.00 94.81 97 ALA A N 1
ATOM 751 C CA . ALA A 1 97 ? 4.907 -5.997 -3.617 1.00 94.81 97 ALA A CA 1
ATOM 752 C C . ALA A 1 97 ? 3.908 -5.412 -4.630 1.00 94.81 97 ALA A C 1
ATOM 754 O O . ALA A 1 97 ? 4.145 -5.498 -5.835 1.00 94.81 97 ALA A O 1
ATOM 755 N N . ALA A 1 98 ? 2.824 -4.777 -4.169 1.00 96.75 98 ALA A N 1
ATOM 756 C CA . ALA A 1 98 ? 1.851 -4.132 -5.051 1.00 96.75 98 ALA A CA 1
ATOM 757 C C . ALA A 1 98 ? 2.479 -2.959 -5.824 1.00 96.75 98 ALA A C 1
ATOM 759 O O . ALA A 1 98 ? 2.288 -2.848 -7.035 1.00 96.75 98 ALA A O 1
ATOM 760 N N . CYS A 1 99 ? 3.293 -2.131 -5.159 1.00 96.31 99 CYS A N 1
ATOM 761 C CA . CYS A 1 99 ? 4.063 -1.067 -5.811 1.00 96.31 99 CYS A CA 1
ATOM 762 C C . CYS A 1 99 ? 5.000 -1.625 -6.892 1.00 96.31 99 CYS A C 1
ATOM 764 O O . CYS A 1 99 ? 5.034 -1.116 -8.014 1.00 96.31 99 CYS A O 1
ATOM 766 N N . GLY A 1 100 ? 5.720 -2.703 -6.571 1.00 94.25 100 GLY A N 1
ATOM 767 C CA . GLY A 1 100 ? 6.612 -3.392 -7.499 1.00 94.25 100 GLY A CA 1
ATOM 768 C C . GLY A 1 100 ? 5.873 -3.912 -8.725 1.00 94.25 100 GLY A C 1
ATOM 769 O O . GLY A 1 100 ? 6.319 -3.725 -9.859 1.00 94.25 100 GLY A O 1
ATOM 770 N N . LYS A 1 101 ? 4.681 -4.482 -8.510 1.00 95.12 101 LYS A N 1
ATOM 771 C CA . LYS A 1 101 ? 3.832 -4.981 -9.589 1.00 95.12 101 LYS A CA 1
ATOM 772 C C . LYS A 1 101 ? 3.356 -3.859 -10.508 1.00 95.12 101 LYS A C 1
ATOM 774 O O . LYS A 1 101 ? 3.396 -4.034 -11.722 1.00 95.12 101 LYS A O 1
ATOM 779 N N . ILE A 1 102 ? 2.954 -2.712 -9.958 1.00 95.62 102 ILE A N 1
ATOM 780 C CA . ILE A 1 102 ? 2.558 -1.532 -10.743 1.00 95.62 102 ILE A CA 1
ATOM 781 C C . ILE A 1 102 ? 3.724 -1.007 -11.574 1.00 95.62 102 ILE A C 1
ATOM 783 O O . ILE A 1 102 ? 3.547 -0.782 -12.769 1.00 95.62 102 ILE A O 1
ATOM 787 N N . ARG A 1 103 ? 4.914 -0.863 -10.976 1.00 93.25 103 ARG A N 1
ATOM 788 C CA . ARG A 1 103 ? 6.122 -0.453 -11.706 1.00 93.25 103 ARG A CA 1
ATOM 789 C C . ARG A 1 103 ? 6.391 -1.387 -12.884 1.00 93.25 103 ARG A C 1
ATOM 791 O O . ARG A 1 103 ? 6.630 -0.910 -13.984 1.00 93.25 103 ARG A O 1
ATOM 798 N N . ASN A 1 104 ? 6.324 -2.698 -12.647 1.00 91.56 104 ASN A N 1
ATOM 799 C CA . ASN A 1 104 ? 6.583 -3.718 -13.660 1.00 91.56 104 ASN A CA 1
ATOM 800 C C . ASN A 1 104 ? 5.512 -3.760 -14.763 1.00 91.56 104 ASN A C 1
ATOM 802 O O . ASN A 1 104 ? 5.828 -4.005 -15.918 1.00 91.56 104 ASN A O 1
ATOM 806 N N . MET A 1 105 ? 4.233 -3.612 -14.410 1.00 93.62 105 MET A N 1
ATOM 807 C CA . MET A 1 105 ? 3.131 -3.655 -15.381 1.00 93.62 105 MET A CA 1
ATOM 808 C C . MET A 1 105 ? 3.016 -2.372 -16.203 1.00 93.62 105 MET A C 1
ATOM 810 O O . MET A 1 105 ? 2.547 -2.424 -17.336 1.00 93.62 105 MET A O 1
ATOM 814 N N . LEU A 1 106 ? 3.371 -1.235 -15.605 1.00 91.88 106 LEU A N 1
ATOM 815 C CA . LEU A 1 106 ? 3.241 0.091 -16.191 1.00 91.88 106 LEU A CA 1
ATOM 816 C C . LEU A 1 106 ? 4.631 0.734 -16.282 1.00 91.88 106 LEU A C 1
ATOM 818 O O . LEU A 1 106 ? 5.365 0.469 -17.226 1.00 91.88 106 LEU A O 1
ATOM 822 N N . ASN A 1 107 ? 4.983 1.596 -15.327 1.00 90.56 107 ASN A N 1
ATOM 823 C CA . ASN A 1 107 ? 6.294 2.235 -15.193 1.00 90.56 107 ASN A CA 1
ATOM 824 C C . ASN A 1 107 ? 6.379 2.997 -13.853 1.00 90.56 107 ASN A C 1
ATOM 826 O O . ASN A 1 107 ? 5.389 3.125 -13.121 1.00 90.56 107 ASN A O 1
ATOM 830 N N . THR A 1 108 ? 7.558 3.544 -13.543 1.00 90.12 108 THR A N 1
ATOM 831 C CA . THR A 1 108 ? 7.808 4.352 -12.337 1.00 90.12 108 THR A CA 1
ATOM 832 C C . THR A 1 108 ? 6.921 5.605 -12.262 1.00 90.12 108 THR A C 1
ATOM 834 O O . THR A 1 108 ? 6.455 5.960 -11.180 1.00 90.12 108 THR A O 1
ATOM 837 N N . THR A 1 109 ? 6.610 6.261 -13.385 1.00 92.06 109 THR A N 1
ATOM 838 C CA . THR A 1 109 ? 5.735 7.449 -13.404 1.00 92.06 109 THR A CA 1
ATOM 839 C C . THR A 1 109 ? 4.310 7.112 -12.969 1.00 92.06 109 THR A C 1
ATOM 841 O O . THR A 1 109 ? 3.740 7.812 -12.131 1.00 92.06 109 THR A O 1
ATOM 844 N N . SER A 1 110 ? 3.746 6.011 -13.471 1.00 93.56 110 SER A N 1
ATOM 845 C CA . SER A 1 110 ? 2.429 5.520 -13.057 1.00 93.56 110 SER A CA 1
ATOM 846 C C . SER A 1 110 ? 2.405 5.136 -11.578 1.00 93.56 110 SER A C 1
ATOM 848 O O . SER A 1 110 ? 1.456 5.491 -10.878 1.00 93.56 110 SER A O 1
ATOM 850 N N . LEU A 1 111 ? 3.459 4.479 -11.078 1.00 95.25 111 LEU A N 1
ATOM 851 C CA . LEU A 1 111 ? 3.596 4.202 -9.646 1.00 95.25 111 LEU A CA 1
ATOM 852 C C . LEU A 1 111 ? 3.601 5.501 -8.830 1.00 95.25 111 LEU A C 1
ATOM 854 O O . LEU A 1 111 ? 2.855 5.622 -7.859 1.00 95.25 111 LEU A O 1
ATOM 858 N N . ASN A 1 112 ? 4.391 6.494 -9.239 1.00 94.19 112 ASN A N 1
ATOM 859 C CA . ASN A 1 112 ? 4.467 7.772 -8.539 1.00 94.19 112 ASN A CA 1
ATOM 860 C C . ASN A 1 112 ? 3.113 8.482 -8.480 1.00 94.19 112 ASN A C 1
ATOM 862 O O . ASN A 1 112 ? 2.729 8.929 -7.399 1.00 94.19 112 ASN A O 1
ATOM 866 N N . GLY A 1 113 ? 2.364 8.516 -9.585 1.00 95.12 113 GLY A N 1
ATOM 867 C CA . GLY A 1 113 ? 1.011 9.076 -9.611 1.00 95.12 113 GLY A CA 1
ATOM 868 C C . GLY A 1 113 ? 0.035 8.324 -8.698 1.00 95.12 113 GLY A C 1
ATOM 869 O O . GLY A 1 113 ? -0.766 8.944 -7.996 1.00 95.12 113 GLY A O 1
ATOM 870 N N . ALA A 1 114 ? 0.131 6.994 -8.636 1.00 95.44 114 ALA A N 1
ATOM 871 C CA . ALA A 1 114 ? -0.694 6.176 -7.750 1.00 95.44 114 ALA A CA 1
ATOM 872 C C . ALA A 1 114 ? -0.389 6.429 -6.259 1.00 95.44 114 ALA A C 1
ATOM 874 O O . ALA A 1 114 ? -1.311 6.560 -5.449 1.00 95.44 114 ALA A O 1
ATOM 875 N N . LEU A 1 115 ? 0.893 6.569 -5.900 1.00 95.81 115 LEU A N 1
ATOM 876 C CA . LEU A 1 115 ? 1.324 6.922 -4.543 1.00 95.81 115 LEU A CA 1
ATOM 877 C C . LEU A 1 115 ? 0.924 8.357 -4.164 1.00 95.81 115 LEU A C 1
ATOM 879 O O . LEU A 1 115 ? 0.517 8.599 -3.029 1.00 95.81 115 LEU A O 1
ATOM 883 N N . GLU A 1 116 ? 0.984 9.310 -5.099 1.00 94.88 116 GLU A N 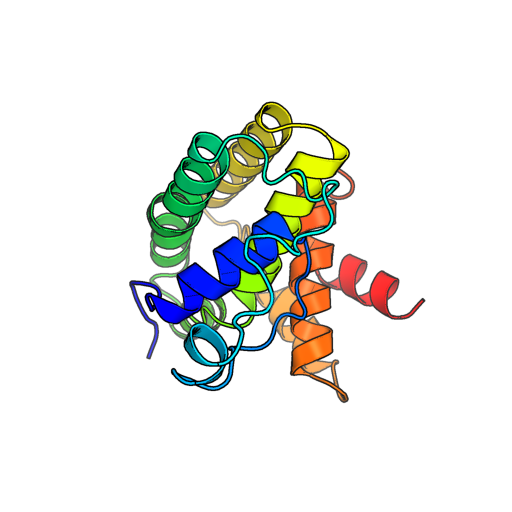1
ATOM 884 C CA . GLU A 1 116 ? 0.461 10.666 -4.878 1.00 94.88 116 GLU A CA 1
ATOM 885 C C . GLU A 1 116 ? -1.040 10.661 -4.632 1.00 94.88 116 GLU A C 1
ATOM 887 O O . GLU A 1 116 ? -1.517 11.358 -3.737 1.00 94.88 116 GLU A O 1
ATOM 892 N N . ARG A 1 117 ? -1.793 9.866 -5.399 1.00 94.19 117 ARG A N 1
ATOM 893 C CA . ARG A 1 117 ? -3.232 9.725 -5.186 1.00 94.19 117 ARG A CA 1
ATOM 894 C C . ARG A 1 117 ? -3.523 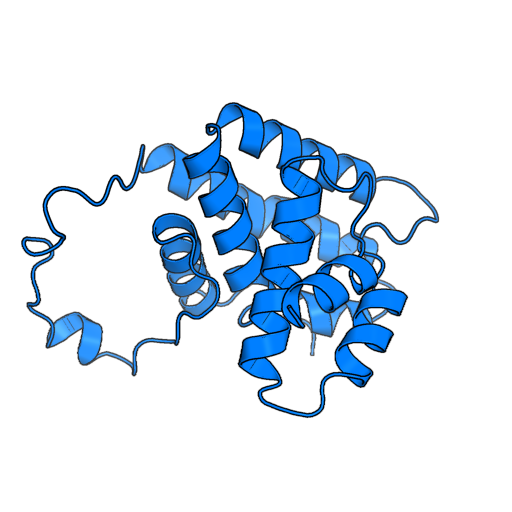9.158 -3.800 1.00 94.19 117 ARG A C 1
ATOM 896 O O . ARG A 1 117 ? -4.371 9.712 -3.113 1.00 94.19 117 ARG A O 1
ATOM 903 N N . LEU A 1 118 ? -2.790 8.132 -3.359 1.00 94.25 118 LEU A N 1
ATOM 904 C CA . LEU A 1 118 ? -2.917 7.616 -1.992 1.00 94.25 118 LEU A CA 1
ATOM 905 C C . LEU A 1 118 ? -2.681 8.721 -0.955 1.00 94.25 118 LEU A C 1
ATOM 907 O O . LEU A 1 118 ? -3.505 8.907 -0.070 1.00 94.25 118 LEU A O 1
ATOM 911 N N . LEU A 1 119 ? -1.598 9.492 -1.080 1.00 92.75 119 LEU A N 1
ATOM 912 C CA . LEU A 1 119 ? -1.302 10.591 -0.153 1.00 92.75 119 LEU A CA 1
ATOM 913 C C . LEU A 1 119 ? -2.387 11.679 -0.150 1.00 92.75 119 LEU A C 1
ATOM 915 O O . LEU A 1 119 ? -2.692 12.223 0.911 1.00 92.75 119 LEU A O 1
ATOM 919 N N . LYS A 1 120 ? -2.989 11.978 -1.308 1.00 91.81 120 LYS A N 1
ATOM 920 C CA . LYS A 1 120 ? -4.122 12.910 -1.417 1.00 91.81 120 LYS A CA 1
ATOM 921 C C . LYS A 1 120 ? -5.352 12.392 -0.677 1.00 91.81 120 LYS A C 1
ATOM 923 O O . LYS A 1 120 ? -5.940 13.153 0.083 1.00 91.81 120 LYS A O 1
ATOM 928 N N . GLU A 1 121 ? -5.704 11.116 -0.841 1.00 90.81 121 GLU A N 1
ATOM 929 C CA . GLU A 1 121 ? -6.791 10.490 -0.073 1.00 90.81 121 GLU A CA 1
ATOM 930 C C . GLU A 1 121 ? -6.498 10.542 1.434 1.00 90.81 121 GLU A C 1
ATOM 932 O O . GLU A 1 121 ? -7.348 10.941 2.223 1.00 90.81 121 GLU A O 1
ATOM 937 N N . MET A 1 122 ? -5.254 10.263 1.838 1.00 89.25 122 MET A N 1
ATOM 938 C CA . MET A 1 122 ? -4.821 10.329 3.240 1.00 89.25 122 MET A CA 1
ATOM 939 C C . MET A 1 122 ? -4.884 11.736 3.854 1.00 89.25 122 MET A C 1
ATOM 941 O O . MET A 1 122 ? -4.869 11.867 5.079 1.00 89.25 122 MET A O 1
ATOM 945 N N . ALA A 1 123 ? -4.926 12.787 3.032 1.00 88.19 123 ALA A N 1
ATOM 946 C CA . ALA A 1 123 ? -5.012 14.174 3.476 1.00 88.19 123 ALA A CA 1
ATOM 947 C C . ALA A 1 123 ? -6.455 14.691 3.612 1.00 88.19 123 ALA A C 1
ATOM 949 O O . ALA A 1 123 ? -6.648 15.777 4.163 1.00 88.19 123 ALA A O 1
ATOM 950 N N . LYS A 1 124 ? -7.464 13.953 3.127 1.00 86.81 124 LYS A N 1
ATOM 951 C CA . LYS A 1 124 ? -8.866 14.377 3.226 1.00 86.81 124 LYS A CA 1
ATOM 952 C C . LYS A 1 124 ? -9.361 14.300 4.680 1.00 86.81 124 LYS A C 1
ATOM 954 O O . LYS A 1 124 ? -9.182 13.270 5.336 1.00 86.81 124 LYS A O 1
ATOM 959 N N . PRO A 1 125 ? -9.993 15.364 5.207 1.00 80.62 125 PRO A N 1
ATOM 960 C CA . PRO A 1 125 ? -10.559 15.345 6.550 1.00 80.62 125 PRO A CA 1
ATOM 961 C C . PRO A 1 125 ? -11.823 14.473 6.602 1.00 80.62 125 PRO A C 1
ATOM 963 O O . PRO A 1 125 ? -12.621 14.468 5.672 1.00 80.62 125 PRO A O 1
ATOM 966 N N . GLY A 1 126 ? -12.031 13.759 7.712 1.00 75.62 126 GLY A N 1
ATOM 967 C CA . GLY A 1 126 ? -13.290 13.057 8.013 1.00 75.62 126 GLY A CA 1
ATOM 968 C C . GLY A 1 126 ? -13.519 11.704 7.321 1.00 75.62 126 GLY A C 1
ATOM 969 O O . GLY A 1 126 ? -14.289 10.906 7.842 1.00 75.62 126 GLY A O 1
ATOM 970 N N . GLU A 1 127 ? -12.833 11.395 6.219 1.00 79.56 127 GLU A N 1
ATOM 971 C CA . GLU A 1 127 ? -12.941 10.097 5.523 1.00 79.56 127 GLU A CA 1
ATOM 972 C C . GLU A 1 127 ? -11.925 9.080 6.057 1.00 79.56 127 GLU A C 1
ATOM 974 O O . GLU A 1 127 ? -10.816 9.474 6.400 1.00 79.56 127 GLU A O 1
ATOM 979 N N . ASP A 1 128 ? -12.256 7.786 6.120 1.00 86.62 128 ASP A N 1
ATOM 980 C CA . ASP A 1 128 ? -11.288 6.705 6.382 1.00 86.62 128 ASP A CA 1
ATOM 981 C C . ASP A 1 128 ? -10.642 6.251 5.054 1.00 86.62 128 ASP A C 1
ATOM 983 O O . ASP A 1 128 ? -11.202 5.401 4.358 1.00 86.62 128 ASP A O 1
ATOM 987 N N . PRO A 1 129 ? -9.476 6.803 4.666 1.00 88.50 129 PRO A N 1
ATOM 988 C CA . PRO A 1 129 ? -8.888 6.573 3.347 1.00 88.50 129 PRO A CA 1
ATOM 989 C C . PRO A 1 129 ? -8.409 5.135 3.148 1.00 88.50 129 PRO A C 1
ATOM 991 O O . PRO A 1 129 ? -8.270 4.696 2.009 1.00 88.50 129 PRO A O 1
ATOM 994 N N . LEU A 1 130 ? -8.126 4.409 4.238 1.00 91.50 130 LEU A N 1
ATOM 995 C CA . LEU A 1 130 ? -7.735 3.003 4.174 1.00 91.50 130 LEU A CA 1
ATOM 996 C C . LEU A 1 130 ? -8.906 2.061 4.434 1.00 91.50 130 LEU A C 1
ATOM 998 O O . LEU A 1 130 ? -8.688 0.857 4.367 1.00 91.50 130 LEU A O 1
ATOM 1002 N N . ASN A 1 131 ? -10.109 2.572 4.713 1.00 91.62 131 ASN A N 1
ATOM 1003 C CA . ASN A 1 131 ? -11.314 1.787 4.980 1.00 91.62 131 ASN A CA 1
ATOM 1004 C C . ASN A 1 131 ? -11.042 0.635 5.974 1.00 91.62 131 ASN A C 1
ATOM 1006 O O . ASN A 1 131 ? -11.290 -0.545 5.704 1.00 91.62 131 ASN A O 1
ATOM 1010 N N . LEU A 1 132 ? -10.420 0.972 7.107 1.00 89.44 132 LEU A N 1
ATOM 1011 C CA . LEU A 1 132 ? -9.909 0.015 8.086 1.00 89.44 132 LEU A CA 1
ATOM 1012 C C . LEU A 1 132 ? -11.022 -0.765 8.782 1.00 89.44 132 LEU A C 1
ATOM 1014 O O . LEU A 1 132 ? -10.806 -1.917 9.161 1.00 89.44 132 LEU A O 1
ATOM 1018 N N . ASP A 1 133 ? -12.209 -0.179 8.910 1.00 89.12 133 ASP A N 1
ATOM 1019 C CA . ASP A 1 133 ? -13.378 -0.879 9.444 1.00 89.12 133 ASP A CA 1
ATOM 1020 C C . ASP A 1 133 ? -13.808 -2.024 8.513 1.00 89.12 133 ASP A C 1
ATOM 1022 O O . ASP A 1 133 ? -14.113 -3.134 8.960 1.00 89.12 133 ASP A O 1
ATOM 1026 N N . GLU A 1 134 ? -13.787 -1.809 7.194 1.00 92.19 134 GLU A N 1
ATOM 1027 C CA . GLU A 1 134 ? -14.017 -2.887 6.235 1.00 92.19 134 GLU A CA 1
ATOM 1028 C C . GLU A 1 134 ? -12.882 -3.909 6.245 1.00 92.19 134 GLU A C 1
ATOM 1030 O O . GLU A 1 134 ? -13.163 -5.108 6.307 1.00 92.19 134 GLU A O 1
ATOM 1035 N N . TYR A 1 135 ? -11.625 -3.459 6.273 1.00 91.19 135 TYR A N 1
ATOM 1036 C CA . TYR A 1 135 ? -10.472 -4.349 6.411 1.00 91.19 135 TYR A CA 1
ATOM 1037 C C . TYR A 1 135 ? -10.632 -5.299 7.606 1.00 91.19 135 TYR A C 1
ATOM 1039 O O . TYR A 1 135 ? -10.482 -6.514 7.460 1.00 91.19 135 TYR A O 1
ATOM 1047 N N . GLN A 1 136 ? -10.989 -4.776 8.783 1.00 88.75 136 GLN A N 1
ATOM 1048 C CA . GLN A 1 136 ? -11.175 -5.581 9.991 1.00 88.75 136 GLN A CA 1
ATOM 1049 C C . GLN A 1 136 ? -12.319 -6.591 9.841 1.00 88.75 136 GLN A C 1
ATOM 1051 O O . GLN A 1 136 ? -12.144 -7.761 10.196 1.00 88.75 136 GLN A O 1
ATOM 1056 N N . ARG A 1 137 ? -13.462 -6.184 9.268 1.00 90.94 137 ARG A N 1
ATOM 1057 C CA . ARG A 1 137 ? -14.585 -7.100 8.990 1.00 90.94 137 ARG A CA 1
ATOM 1058 C C . ARG A 1 137 ? -14.174 -8.227 8.044 1.00 90.94 137 ARG A C 1
ATOM 1060 O O . ARG A 1 137 ? -14.460 -9.393 8.316 1.00 90.94 137 ARG A O 1
ATOM 1067 N N . VAL A 1 138 ? -13.475 -7.899 6.959 1.00 91.44 138 VAL A N 1
ATOM 1068 C CA . VAL A 1 138 ? -13.009 -8.874 5.963 1.00 91.44 138 VAL A CA 1
ATOM 1069 C C . VAL A 1 138 ? -12.001 -9.842 6.582 1.00 91.44 138 VAL A C 1
ATOM 1071 O O . VAL A 1 138 ? -12.152 -11.056 6.445 1.00 91.44 138 VAL A O 1
ATOM 1074 N N . VAL A 1 139 ? -11.016 -9.337 7.330 1.00 87.81 139 VAL A N 1
ATOM 1075 C CA . VAL A 1 139 ? -10.024 -10.171 8.028 1.00 87.81 139 VAL A CA 1
ATOM 1076 C C . VAL A 1 139 ? -10.676 -11.076 9.077 1.00 87.81 139 VAL A C 1
ATOM 1078 O O . VAL A 1 139 ? -10.258 -12.228 9.230 1.00 87.81 139 VAL A O 1
ATOM 1081 N N . GLY A 1 140 ? -11.724 -10.604 9.760 1.00 86.38 140 GLY A N 1
ATOM 1082 C CA . GLY A 1 140 ? -12.5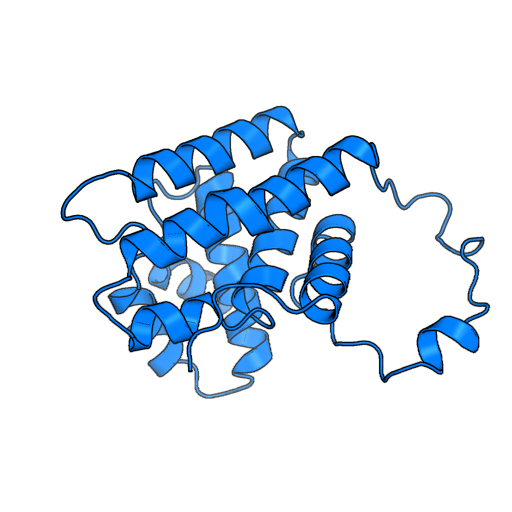16 -11.403 10.699 1.00 86.38 140 GLY A CA 1
ATOM 1083 C C . GLY A 1 140 ? -13.127 -12.660 10.067 1.00 86.38 140 GLY A C 1
ATOM 1084 O O . GLY A 1 140 ? -13.221 -13.694 10.728 1.00 86.38 140 GLY A O 1
ATOM 1085 N N . ASN A 1 141 ? -13.442 -12.612 8.770 1.00 86.75 141 ASN A N 1
ATOM 1086 C CA . ASN A 1 141 ? -14.011 -13.735 8.021 1.00 86.75 141 ASN A CA 1
ATOM 1087 C C . ASN A 1 141 ? -12.959 -14.728 7.488 1.00 86.75 141 ASN A C 1
ATOM 1089 O O . ASN A 1 141 ? -13.311 -15.826 7.051 1.00 86.75 141 ASN A O 1
ATOM 1093 N N . ILE A 1 142 ? -11.665 -14.396 7.554 1.00 82.88 142 ILE A N 1
ATOM 1094 C CA . ILE A 1 142 ? -10.577 -15.285 7.128 1.00 82.88 142 ILE A CA 1
ATOM 1095 C C . ILE A 1 142 ? -10.301 -16.316 8.234 1.00 82.88 142 ILE A C 1
ATOM 1097 O O . ILE A 1 142 ? -9.667 -16.007 9.250 1.00 82.88 142 ILE A O 1
ATOM 1101 N N . LYS A 1 143 ? -10.771 -17.554 8.022 1.00 76.69 143 LYS A N 1
ATOM 1102 C CA . LYS A 1 143 ? -10.661 -18.667 8.988 1.00 76.69 143 LYS A CA 1
ATOM 1103 C C . LYS A 1 143 ? -9.371 -19.486 8.858 1.00 76.69 143 LYS A C 1
ATOM 1105 O O . LYS A 1 143 ? -8.833 -19.927 9.867 1.00 76.69 143 LYS A O 1
ATOM 1110 N N . THR A 1 144 ? -8.859 -19.686 7.643 1.00 70.00 144 THR A N 1
ATOM 1111 C CA . THR A 1 144 ? -7.696 -20.549 7.361 1.00 70.00 144 THR A CA 1
ATOM 1112 C C . THR A 1 144 ? -6.560 -19.769 6.701 1.00 70.00 144 THR A C 1
ATOM 1114 O O . THR A 1 144 ? -6.774 -18.729 6.081 1.00 70.00 144 THR A O 1
ATOM 1117 N N . SER A 1 145 ? -5.320 -20.248 6.876 1.00 70.69 145 SER A N 1
ATOM 1118 C CA . SER A 1 145 ? -4.112 -19.663 6.267 1.00 70.69 145 SER A CA 1
ATOM 1119 C C . SER A 1 145 ? -3.992 -18.142 6.447 1.00 70.69 145 SER A C 1
ATOM 1121 O O . SER A 1 145 ? -3.514 -17.444 5.549 1.00 70.69 145 SER A O 1
ATOM 1123 N N . ARG A 1 146 ? -4.405 -17.635 7.620 1.00 76.12 146 ARG A N 1
ATOM 1124 C CA . ARG A 1 146 ? -4.624 -16.206 7.900 1.00 76.12 146 ARG A CA 1
ATOM 1125 C C . ARG A 1 146 ? -3.468 -15.318 7.437 1.00 76.12 146 ARG A C 1
ATOM 1127 O O . ARG A 1 146 ? -3.712 -14.351 6.735 1.00 76.12 146 ARG A O 1
ATOM 1134 N N . GLY A 1 147 ? -2.216 -15.686 7.713 1.00 80.12 147 GLY A N 1
ATOM 1135 C CA . GLY A 1 147 ? -1.057 -14.909 7.251 1.00 80.12 147 GLY A CA 1
ATOM 1136 C C . GLY A 1 147 ? -0.928 -14.817 5.722 1.00 80.12 147 GLY A C 1
ATOM 1137 O O . GLY A 1 147 ? -0.719 -13.731 5.190 1.00 80.12 147 GLY A O 1
ATOM 1138 N N . LYS A 1 148 ? -1.094 -15.936 5.000 1.00 83.00 148 LYS A N 1
ATOM 1139 C CA . LYS A 1 148 ? -1.035 -15.971 3.525 1.00 83.00 148 LYS A CA 1
ATOM 1140 C C . LYS A 1 148 ? -2.191 -15.178 2.916 1.00 83.00 148 LYS A C 1
ATOM 1142 O O . LYS A 1 148 ? -1.965 -14.368 2.020 1.00 83.00 148 LYS A O 1
ATOM 1147 N N . ALA A 1 149 ? -3.401 -15.399 3.423 1.00 86.25 149 ALA A N 1
ATOM 1148 C CA . ALA A 1 149 ? -4.607 -14.730 2.958 1.00 86.25 149 ALA A CA 1
ATOM 1149 C C . ALA A 1 149 ? -4.560 -13.220 3.230 1.00 86.25 149 ALA A C 1
ATOM 1151 O O . ALA A 1 149 ? -4.829 -12.447 2.322 1.00 86.25 149 ALA A O 1
ATOM 1152 N N . MET A 1 150 ? -4.122 -12.785 4.415 1.00 88.12 150 MET A N 1
ATOM 1153 C CA . MET A 1 150 ? -3.962 -11.361 4.728 1.00 88.12 150 MET A CA 1
ATOM 1154 C C . MET A 1 150 ? -2.937 -10.680 3.819 1.00 88.12 150 MET A C 1
ATOM 1156 O O . MET A 1 150 ? -3.199 -9.588 3.328 1.00 88.12 150 MET A O 1
ATOM 1160 N N . ARG A 1 151 ? -1.791 -11.322 3.545 1.00 88.50 151 ARG A N 1
ATOM 1161 C CA . ARG A 1 151 ? -0.796 -10.759 2.617 1.00 88.50 151 ARG A CA 1
ATOM 1162 C C . ARG A 1 151 ? -1.346 -10.613 1.200 1.00 88.50 151 ARG A C 1
ATOM 1164 O O . ARG A 1 151 ? -1.165 -9.574 0.576 1.00 88.50 151 ARG A O 1
ATOM 1171 N N . ARG A 1 152 ? -2.078 -11.621 0.713 1.00 90.81 152 ARG A N 1
ATOM 1172 C CA . ARG A 1 152 ? -2.753 -11.547 -0.592 1.00 90.81 152 ARG A CA 1
ATOM 1173 C C . ARG A 1 152 ? -3.825 -10.453 -0.610 1.00 90.81 152 ARG A C 1
ATOM 1175 O O . ARG A 1 152 ? -3.851 -9.680 -1.552 1.00 90.81 152 ARG A O 1
ATOM 1182 N N . LEU A 1 153 ? -4.629 -10.343 0.446 1.00 93.00 153 LEU A N 1
ATOM 1183 C CA . LEU A 1 153 ? -5.670 -9.323 0.573 1.00 93.00 153 LEU A CA 1
ATOM 1184 C C . LEU A 1 153 ? -5.090 -7.911 0.476 1.00 93.00 153 LEU A C 1
ATOM 1186 O O . LEU A 1 153 ? -5.566 -7.109 -0.321 1.00 93.00 153 LEU A O 1
ATOM 1190 N N . VAL A 1 154 ? -4.048 -7.612 1.257 1.00 93.75 154 VAL A N 1
ATOM 1191 C CA . VAL A 1 154 ? -3.383 -6.303 1.211 1.00 93.75 154 VAL A CA 1
ATOM 1192 C C . VAL A 1 154 ? -2.804 -6.041 -0.174 1.00 93.75 154 VAL A C 1
ATOM 1194 O O . VAL A 1 154 ? -3.058 -4.987 -0.749 1.00 93.75 154 VAL A O 1
ATOM 1197 N N . TYR A 1 155 ? -2.081 -7.009 -0.733 1.00 95.00 155 TYR A N 1
ATOM 1198 C CA . TYR A 1 155 ? -1.501 -6.888 -2.066 1.00 95.00 155 TYR A CA 1
ATOM 1199 C C . TYR A 1 155 ? -2.558 -6.611 -3.149 1.00 95.00 155 TYR A C 1
ATOM 1201 O O . TYR A 1 155 ? -2.432 -5.628 -3.877 1.00 95.00 155 TYR A O 1
ATOM 1209 N N . ASP A 1 156 ? -3.618 -7.422 -3.223 1.00 95.38 156 ASP A N 1
ATOM 1210 C CA . ASP A 1 156 ? -4.656 -7.311 -4.253 1.00 95.38 156 ASP A CA 1
ATOM 1211 C C . ASP A 1 156 ? -5.450 -6.001 -4.106 1.00 95.38 156 ASP A C 1
ATOM 1213 O O . ASP A 1 156 ? -5.754 -5.354 -5.109 1.00 95.38 156 ASP A O 1
ATOM 1217 N N . THR A 1 157 ? -5.728 -5.562 -2.871 1.00 96.56 157 THR A N 1
ATOM 1218 C CA . THR A 1 157 ? -6.442 -4.299 -2.606 1.00 96.56 157 THR A CA 1
ATOM 1219 C C . THR A 1 157 ? -5.632 -3.097 -3.094 1.00 96.56 157 THR A C 1
ATOM 1221 O O . THR A 1 157 ? -6.144 -2.260 -3.838 1.00 96.56 157 THR A O 1
ATOM 1224 N N . PHE A 1 158 ? -4.345 -3.018 -2.736 1.00 96.31 158 PHE A N 1
ATOM 1225 C CA . PHE A 1 158 ? -3.490 -1.916 -3.182 1.00 96.31 158 PHE A CA 1
ATOM 1226 C C . PHE A 1 158 ? -3.208 -1.963 -4.680 1.00 96.31 158 PHE A C 1
ATOM 1228 O O . PHE A 1 158 ? -3.203 -0.916 -5.320 1.00 96.31 158 PHE A O 1
ATOM 1235 N N . LEU A 1 159 ? -3.027 -3.151 -5.261 1.00 96.62 159 LEU A N 1
ATOM 1236 C CA . LEU A 1 159 ? -2.825 -3.304 -6.700 1.00 96.62 159 LEU A CA 1
ATOM 1237 C C . LEU A 1 159 ? -4.038 -2.799 -7.497 1.00 96.62 159 LEU A C 1
ATOM 1239 O O . LEU A 1 159 ? -3.862 -2.049 -8.458 1.00 96.62 159 LEU A O 1
ATOM 1243 N N . ARG A 1 160 ? -5.256 -3.169 -7.076 1.00 95.81 160 ARG A N 1
ATOM 1244 C CA . ARG A 1 160 ? -6.528 -2.723 -7.679 1.00 95.81 160 ARG A CA 1
ATOM 1245 C C . ARG A 1 160 ? -6.786 -1.238 -7.503 1.00 95.81 160 ARG A C 1
ATOM 1247 O O . ARG A 1 160 ? -7.292 -0.585 -8.412 1.00 95.81 160 ARG A O 1
ATOM 1254 N N . PHE A 1 161 ? -6.425 -0.692 -6.349 1.00 96.19 161 PHE A N 1
ATOM 1255 C CA . PHE A 1 161 ? -6.457 0.746 -6.183 1.00 96.19 161 PHE A CA 1
ATOM 1256 C C . PHE A 1 161 ? -5.464 1.369 -7.167 1.00 96.19 161 PHE A C 1
ATOM 1258 O O . PHE A 1 161 ? -5.874 2.091 -8.069 1.00 96.19 161 PHE A O 1
ATOM 1265 N N . PHE A 1 162 ? -4.170 1.061 -7.079 1.00 96.69 162 PHE A N 1
ATOM 1266 C CA . PHE A 1 162 ? -3.125 1.718 -7.869 1.00 96.69 162 PHE A CA 1
ATOM 1267 C C . PHE A 1 162 ? -3.298 1.611 -9.385 1.00 96.69 162 PHE A C 1
ATOM 1269 O O . PHE A 1 162 ? -3.018 2.585 -10.080 1.00 96.69 162 PHE A O 1
ATOM 1276 N N . ASN A 1 163 ? -3.798 0.488 -9.901 1.00 94.69 163 ASN A N 1
ATOM 1277 C CA . ASN A 1 163 ? -4.068 0.342 -11.332 1.00 94.69 163 ASN A CA 1
ATOM 1278 C C . ASN A 1 163 ? -5.364 1.053 -11.789 1.00 94.69 163 ASN A C 1
ATOM 1280 O O . ASN A 1 163 ? -5.650 1.079 -12.982 1.00 94.69 163 ASN A O 1
ATOM 1284 N N . GLY A 1 164 ? -6.140 1.624 -10.860 1.00 92.75 164 GLY A N 1
ATOM 1285 C CA . GLY A 1 164 ? -7.387 2.337 -11.137 1.00 92.75 164 GLY A CA 1
ATOM 1286 C C . GLY A 1 164 ? -8.620 1.446 -11.303 1.00 92.75 164 GLY A C 1
ATOM 1287 O O . GLY A 1 164 ? -9.652 1.953 -11.730 1.00 92.75 164 GLY A O 1
ATOM 1288 N N . THR A 1 165 ? -8.545 0.154 -10.961 1.00 93.88 165 THR A N 1
ATOM 1289 C CA . THR A 1 165 ? -9.710 -0.753 -10.971 1.00 93.88 165 THR A CA 1
ATOM 1290 C C . THR A 1 165 ? -10.767 -0.286 -9.978 1.00 93.88 165 THR A C 1
ATOM 1292 O O . THR A 1 165 ? -11.958 -0.338 -10.274 1.00 93.88 165 THR A O 1
ATOM 1295 N N . THR A 1 166 ? -10.335 0.182 -8.804 1.00 92.50 166 THR A N 1
ATOM 1296 C CA . THR A 1 166 ? -11.222 0.735 -7.779 1.00 92.50 166 THR A CA 1
ATOM 1297 C C . THR A 1 166 ? -10.852 2.192 -7.472 1.00 92.50 166 THR A C 1
ATOM 1299 O O . THR A 1 166 ? -9.665 2.528 -7.402 1.00 92.50 166 THR A O 1
ATOM 1302 N N . PRO A 1 167 ? -11.843 3.085 -7.275 1.00 88.75 167 PRO A N 1
ATOM 1303 C CA . PRO A 1 167 ? -11.584 4.490 -6.945 1.00 88.75 167 PRO A CA 1
ATOM 1304 C C . PRO A 1 167 ? -11.070 4.678 -5.509 1.00 88.75 167 PRO A C 1
ATOM 1306 O O . PRO A 1 167 ? -10.377 5.653 -5.228 1.00 88.75 167 PRO A O 1
ATOM 1309 N N . HIS A 1 168 ? -11.366 3.724 -4.621 1.00 91.25 168 HIS A N 1
ATOM 1310 C CA . HIS A 1 168 ? -10.962 3.694 -3.214 1.00 91.25 168 HIS A CA 1
ATOM 1311 C C . HIS A 1 168 ? -10.416 2.302 -2.852 1.00 91.25 168 HIS A C 1
ATOM 1313 O O . HIS A 1 168 ? -10.487 1.370 -3.661 1.00 91.25 168 HIS A O 1
ATOM 1319 N N . LEU A 1 169 ? -9.857 2.153 -1.649 1.00 93.81 169 LEU A N 1
ATOM 1320 C CA . LEU A 1 169 ? -9.451 0.847 -1.126 1.00 93.81 169 LEU A CA 1
ATOM 1321 C C . LEU A 1 169 ? -10.700 0.034 -0.743 1.00 93.81 169 LEU A C 1
ATOM 1323 O O . LEU A 1 169 ? -11.371 0.340 0.243 1.00 93.81 169 LEU A O 1
ATOM 1327 N N . ASP A 1 170 ? -11.007 -0.979 -1.556 1.00 94.62 170 ASP A N 1
ATOM 1328 C CA . ASP A 1 170 ? -12.156 -1.881 -1.399 1.00 94.62 170 ASP A CA 1
ATOM 1329 C C . ASP A 1 170 ? -11.660 -3.286 -1.027 1.00 94.62 170 ASP A C 1
ATOM 1331 O O . ASP A 1 170 ? -11.202 -4.072 -1.867 1.00 94.62 170 ASP A O 1
ATOM 1335 N N . TRP A 1 171 ? -11.708 -3.586 0.269 1.00 95.31 171 TRP A N 1
ATOM 1336 C CA . TRP A 1 171 ? -11.201 -4.841 0.822 1.00 95.31 171 TRP A CA 1
ATOM 1337 C C . TRP A 1 171 ? -12.155 -5.995 0.548 1.00 95.31 171 TRP A C 1
ATOM 1339 O O . TRP A 1 171 ? -11.724 -7.140 0.390 1.00 95.31 171 TRP A O 1
ATOM 1349 N N . ALA A 1 172 ? -13.458 -5.712 0.510 1.00 93.62 172 ALA A N 1
ATOM 1350 C CA . ALA A 1 172 ? -14.473 -6.718 0.244 1.00 93.62 172 ALA A CA 1
ATOM 1351 C C . ALA A 1 172 ? -14.377 -7.217 -1.203 1.00 93.62 172 ALA A C 1
ATOM 1353 O O . ALA A 1 172 ? -14.488 -8.420 -1.451 1.00 93.62 172 ALA A O 1
ATOM 1354 N N . ASP A 1 173 ? -14.132 -6.314 -2.150 1.00 93.19 173 ASP A N 1
ATOM 1355 C CA . ASP A 1 173 ? -13.902 -6.652 -3.546 1.00 93.19 173 ASP A CA 1
ATOM 1356 C C . ASP A 1 173 ? -12.637 -7.478 -3.746 1.00 93.19 173 ASP A C 1
ATOM 1358 O O . ASP A 1 173 ? -12.707 -8.561 -4.331 1.00 93.19 173 ASP A O 1
ATOM 1362 N N . ALA A 1 174 ? -11.512 -7.051 -3.169 1.00 93.19 174 ALA A N 1
ATOM 1363 C CA . ALA A 1 174 ? -10.283 -7.837 -3.207 1.0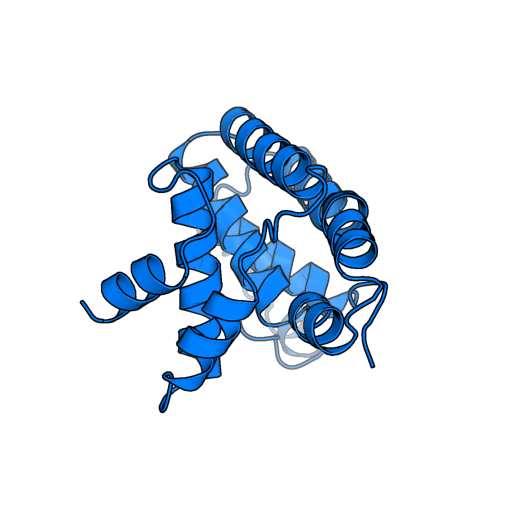0 93.19 174 ALA A CA 1
ATOM 1364 C C . ALA A 1 174 ? -10.488 -9.248 -2.619 1.00 93.19 174 ALA A C 1
ATOM 1366 O O . ALA A 1 174 ? -10.093 -10.240 -3.232 1.00 93.19 174 ALA A O 1
ATOM 1367 N N . ALA A 1 175 ? -11.182 -9.370 -1.483 1.00 91.38 175 ALA A N 1
ATOM 1368 C CA . ALA A 1 175 ? -11.451 -10.662 -0.852 1.00 91.38 175 ALA A CA 1
ATOM 1369 C C . ALA A 1 175 ? -12.313 -11.606 -1.710 1.00 91.38 175 ALA A C 1
ATOM 1371 O O . ALA A 1 175 ? -12.040 -12.810 -1.761 1.00 91.38 175 ALA A O 1
ATOM 1372 N N . ARG A 1 176 ? -13.328 -11.085 -2.417 1.00 89.69 176 ARG A N 1
ATOM 1373 C CA . ARG A 1 176 ? -14.146 -11.890 -3.349 1.00 89.69 176 ARG A CA 1
ATOM 1374 C C . ARG A 1 176 ? -13.293 -12.493 -4.463 1.00 89.69 176 ARG A C 1
ATOM 1376 O O . ARG A 1 176 ? -13.495 -13.637 -4.849 1.00 89.69 176 ARG A O 1
ATOM 1383 N N . GLN A 1 177 ? -12.304 -11.742 -4.925 1.00 85.75 177 GLN A N 1
ATOM 1384 C CA . GLN A 1 177 ? -11.458 -12.088 -6.068 1.00 85.75 177 GLN A CA 1
ATOM 1385 C C . GLN A 1 177 ? -10.337 -13.063 -5.690 1.00 85.75 177 GLN A C 1
ATOM 1387 O O . GLN A 1 177 ? -9.777 -13.736 -6.547 1.00 85.75 177 GLN A O 1
ATOM 1392 N N . MET A 1 178 ? -10.033 -13.186 -4.396 1.00 82.56 178 MET A N 1
ATOM 1393 C CA . MET A 1 178 ? -9.127 -14.209 -3.868 1.00 82.56 178 MET A CA 1
ATOM 1394 C C . MET A 1 178 ? -9.757 -15.603 -3.777 1.00 82.56 178 MET A C 1
ATOM 1396 O O . MET A 1 178 ? -9.016 -16.579 -3.646 1.00 82.56 178 MET A O 1
ATOM 1400 N N . SER A 1 179 ? -11.093 -15.672 -3.750 1.00 63.09 179 SER A N 1
ATOM 1401 C CA . SER A 1 179 ? -11.872 -16.910 -3.582 1.00 63.09 179 SER A CA 1
ATOM 1402 C C . SER A 1 179 ? -12.176 -17.618 -4.910 1.00 63.09 179 SER A C 1
ATOM 1404 O O . SER A 1 179 ? -12.789 -18.684 -4.897 1.00 63.09 179 SER A O 1
ATOM 1406 N N . VAL A 1 180 ? -11.756 -17.013 -6.024 1.00 45.25 180 VAL A N 1
ATOM 1407 C CA . VAL A 1 180 ? -11.763 -17.564 -7.386 1.00 45.25 180 VAL A CA 1
ATOM 1408 C C . VAL A 1 180 ? -10.370 -18.106 -7.694 1.00 45.25 180 VAL A C 1
ATOM 1410 O O . VAL A 1 180 ? -10.299 -19.212 -8.266 1.00 45.25 180 VAL A O 1
#

Radius of gyration: 16.36 Å; chains: 1; bounding box: 41×36×38 Å

pLDDT: mean 81.04, std 16.7, range [35.0, 96.75]

Sequence (180 aa):
KPKDHFAASDLVLATRAFIEYNPQLKKPDEAESLLETNAGFTDLQSSFDVGDVTDVVMTMKRIAVDIHQKVMERYADNPANRYILSGGGIFLVSFAAACGKIRNMLNTTSLNGALERLLKEMAKPGEDPLNLDEYQRVVGNIKTSRGKAMRRLVYDTFLRFFNGTTPHLDWADAARQMSV

Foldseek 3Di:
DFDLFADPQLLVLLLVLLQVLHLPDDRDPPDCCVVVPPVDVVVPPPPSCSDPPVLSVVVSCCVGPVVSNLQCVLCVVPPVSSRVSRPSNQQSNLLSSLLSVQCVVPRSVLSVVLSVLLSVLSPDPPDPQQPVVQVVVLLVPDDPPSRVLSSQLNNQQSNCSSVVVDVGRDSVVSSVVVVD

Secondary structure (DSSP, 8-state):
---SS--HHHHHHHHHHHHTT-TTPPPPPTTHHHHH----TT-S-TT-----HHHHHHHHHIIIIIIHHHHHHHTTT-HHHHHHHH-TTTHHHHHHHHHHHHHHHS-HHHHHHHHHHHHHHHTSSSS-TT-HHHHHHHHHT--SSHHHHHHHHHHHHHHHHHTTSSSS--HHHHHHHH--